Protein AF-A0A285E9S6-F1 (afdb_monomer)

Nearest PDB structures (foldseek):
  8ond-assembly1_A  TM=6.245E-01  e=7.922E-04  Bdellovibrio bacteriovorus HD100
  8ond-assembly2_B  TM=6.302E-01  e=2.459E-03  Bdellovibrio bacteriovorus HD100
  4ufq-assembly2_A  TM=2.934E-01  e=1.717E-04  Streptomyces koganeiensis
  7cso-assembly2_B  TM=4.640E-01  e=5.646E-01  Mus musculus
  6tlj-assembly1_A  TM=2.428E-01  e=4.097E+00  Homo sapiens

pLDDT: mean 92.47, std 6.91, range [59.28, 98.81]

Sequence (170 aa):
MATVLIQSDDGELPSASAVLQVRATNAEYNQPALRIDQASDSGGAASIKIFDPNPDIEFVESGAADAAHPARGKYEIAVQSDELQINGRREDNSSFDPIMVFQRLGAGGAGGNVGFRTGDQFGGGQGVIAIANAIAAPSVNPGGGGVLYVEGGALKYRGSKGTVTTIAPA

Radius of gyration: 21.6 Å; Cα contacts (8 Å, |Δi|>4): 277; chains: 1; bounding box: 46×42×56 Å

Structure (mmCIF, N/CA/C/O backbone):
data_AF-A0A285E9S6-F1
#
_entry.id   AF-A0A285E9S6-F1
#
loop_
_atom_site.group_PDB
_atom_site.id
_atom_site.type_symbol
_atom_site.label_atom_id
_atom_site.label_alt_id
_atom_site.label_comp_id
_atom_site.label_asym_id
_atom_site.label_entity_id
_atom_site.label_seq_id
_atom_site.pdbx_PDB_ins_code
_atom_site.Cartn_x
_atom_site.Cartn_y
_atom_site.Cartn_z
_atom_site.occupancy
_atom_site.B_iso_or_equiv
_atom_site.auth_seq_id
_atom_site.auth_comp_id
_atom_site.auth_asym_id
_atom_site.auth_atom_id
_atom_site.pdbx_PDB_model_num
ATOM 1 N N . MET A 1 1 ? 5.910 -13.177 -32.881 1.00 59.28 1 MET A N 1
ATOM 2 C CA . MET A 1 1 ? 7.358 -12.954 -32.677 1.00 59.28 1 MET A CA 1
ATOM 3 C C . MET A 1 1 ? 7.522 -11.715 -31.820 1.00 59.28 1 MET A C 1
ATOM 5 O O . MET A 1 1 ? 6.745 -10.788 -32.010 1.00 59.28 1 MET A O 1
ATOM 9 N N . ALA A 1 2 ? 8.464 -11.705 -30.876 1.00 66.19 2 ALA A N 1
ATOM 10 C CA . ALA A 1 2 ? 8.807 -10.480 -30.161 1.00 66.19 2 ALA A CA 1
ATOM 11 C C . ALA A 1 2 ? 9.576 -9.550 -31.107 1.00 66.19 2 ALA A C 1
ATOM 13 O O . ALA A 1 2 ? 10.495 -9.999 -31.788 1.00 66.19 2 ALA A O 1
ATOM 14 N N . THR A 1 3 ? 9.192 -8.277 -31.167 1.00 84.94 3 THR A N 1
ATOM 15 C CA . THR A 1 3 ? 9.895 -7.278 -31.988 1.00 84.94 3 THR A CA 1
ATOM 16 C C . THR A 1 3 ? 11.196 -6.826 -31.319 1.00 84.94 3 THR A C 1
ATOM 18 O O . THR A 1 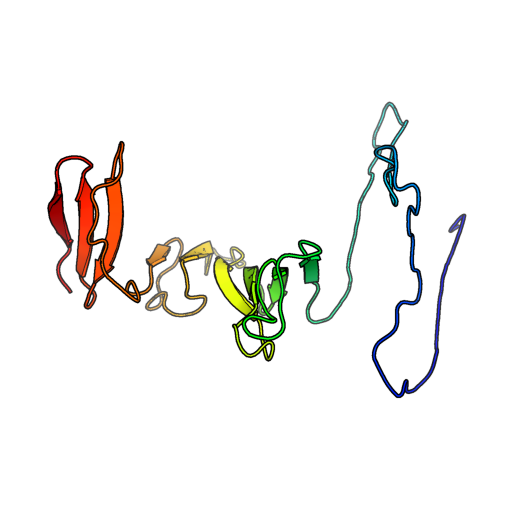3 ? 12.157 -6.499 -32.004 1.00 84.94 3 THR A O 1
ATOM 21 N N . VAL A 1 4 ? 11.238 -6.847 -29.983 1.00 90.75 4 VAL A N 1
ATOM 22 C CA . VAL A 1 4 ? 12.414 -6.561 -29.152 1.00 90.75 4 VAL A CA 1
ATOM 23 C C . VAL A 1 4 ? 12.366 -7.489 -27.934 1.00 90.75 4 VAL A C 1
ATOM 25 O O . VAL A 1 4 ? 11.308 -7.636 -27.324 1.00 90.75 4 VAL A O 1
ATOM 28 N N . LEU A 1 5 ? 13.493 -8.118 -27.593 1.00 90.62 5 LEU A N 1
ATOM 29 C CA . LEU A 1 5 ? 13.674 -8.938 -26.393 1.00 90.62 5 LEU A CA 1
ATOM 30 C C . LEU A 1 5 ? 14.963 -8.497 -25.698 1.00 90.62 5 LEU A C 1
ATOM 32 O O . LEU A 1 5 ? 16.016 -8.457 -26.329 1.00 90.62 5 LEU A O 1
ATOM 36 N N . ILE A 1 6 ? 14.867 -8.191 -24.408 1.00 91.25 6 ILE A N 1
ATOM 37 C CA . ILE A 1 6 ? 16.014 -7.977 -23.526 1.00 91.25 6 ILE A CA 1
ATOM 38 C C . ILE A 1 6 ? 16.009 -9.143 -22.541 1.00 91.25 6 ILE A C 1
ATOM 40 O O . ILE A 1 6 ? 15.028 -9.338 -21.827 1.00 91.25 6 ILE A O 1
ATOM 44 N N . GLN A 1 7 ? 17.081 -9.928 -22.535 1.00 90.88 7 GLN A N 1
ATOM 45 C CA . GLN A 1 7 ? 17.279 -11.055 -21.630 1.00 90.88 7 GLN A CA 1
ATOM 46 C C . GLN A 1 7 ? 18.697 -10.961 -21.070 1.00 90.88 7 GLN A C 1
ATOM 48 O O . GLN A 1 7 ? 19.631 -10.716 -21.832 1.00 90.88 7 GLN A O 1
ATOM 53 N N . SER A 1 8 ? 18.837 -11.150 -19.759 1.00 90.12 8 SER A N 1
ATOM 54 C CA . SER A 1 8 ? 20.130 -11.228 -19.079 1.00 90.12 8 SER A CA 1
ATOM 55 C C . SER A 1 8 ? 20.242 -12.536 -18.303 1.00 90.12 8 SER A C 1
ATOM 57 O O . SER A 1 8 ? 19.230 -13.099 -17.887 1.00 90.12 8 SER A O 1
ATOM 59 N N . ASP A 1 9 ? 21.474 -12.990 -18.124 1.00 85.75 9 ASP A N 1
ATOM 60 C CA . ASP A 1 9 ? 21.876 -14.097 -17.259 1.00 85.75 9 ASP A CA 1
ATOM 61 C C . ASP A 1 9 ? 23.261 -13.740 -16.712 1.00 85.75 9 ASP A C 1
ATOM 63 O O . ASP A 1 9 ? 24.293 -14.226 -17.174 1.00 85.75 9 ASP A O 1
ATOM 67 N N . ASP A 1 10 ? 23.286 -12.771 -15.797 1.00 82.88 10 ASP A N 1
ATOM 68 C CA . ASP A 1 10 ? 24.530 -12.215 -15.253 1.00 82.88 10 ASP A CA 1
ATOM 69 C C . ASP A 1 10 ? 25.223 -13.162 -14.250 1.00 82.88 10 ASP A C 1
ATOM 71 O O . ASP A 1 10 ? 26.265 -12.819 -13.688 1.00 82.88 10 ASP A O 1
ATOM 75 N N . GLY A 1 11 ? 24.673 -14.363 -14.024 1.00 86.75 11 GLY A N 1
ATOM 76 C CA . GLY A 1 11 ? 25.125 -15.277 -12.978 1.00 86.75 11 GLY A CA 1
ATOM 77 C C . GLY A 1 11 ? 24.952 -14.688 -11.573 1.00 86.75 11 GLY A C 1
ATOM 78 O O . GLY A 1 11 ? 24.074 -13.862 -11.321 1.00 86.75 11 GLY A O 1
ATOM 79 N N . GLU A 1 12 ? 25.781 -15.133 -10.627 1.00 88.12 12 GLU A N 1
ATOM 80 C CA . GLU A 1 12 ? 25.806 -14.555 -9.280 1.00 88.12 12 GLU A CA 1
ATOM 81 C C . GLU A 1 12 ? 26.437 -13.155 -9.318 1.00 88.12 12 GLU A C 1
ATOM 83 O O . GLU A 1 12 ? 27.610 -12.990 -9.659 1.00 88.12 12 GLU A O 1
ATOM 88 N N . LEU A 1 13 ? 25.657 -12.142 -8.940 1.00 88.19 13 LEU A N 1
ATOM 89 C CA . LEU A 1 13 ? 26.127 -10.766 -8.823 1.00 88.19 13 LEU A CA 1
ATOM 90 C C . LEU A 1 13 ? 26.590 -10.461 -7.386 1.00 88.19 13 LEU A C 1
ATOM 92 O O . LEU A 1 13 ? 25.938 -10.881 -6.430 1.00 88.19 13 LEU A O 1
ATOM 96 N N . PRO A 1 14 ? 27.653 -9.652 -7.201 1.00 91.69 14 PRO A N 1
ATOM 97 C CA . PRO A 1 14 ? 28.103 -9.224 -5.874 1.00 91.69 14 PRO A CA 1
ATOM 98 C C . PRO A 1 14 ? 27.140 -8.228 -5.201 1.00 91.69 14 PRO A C 1
ATOM 100 O O . PRO A 1 14 ? 27.256 -7.965 -4.004 1.00 91.69 14 PRO A O 1
ATOM 103 N N . SER A 1 15 ? 26.217 -7.636 -5.967 1.00 88.88 15 SER A N 1
ATOM 104 C CA . SER A 1 15 ? 25.177 -6.717 -5.502 1.00 88.88 15 SER A CA 1
ATOM 105 C C . SER A 1 15 ? 24.027 -6.627 -6.515 1.00 88.88 15 SER A C 1
ATOM 107 O O . SER A 1 15 ? 24.168 -7.028 -7.669 1.00 88.88 15 SER A O 1
ATOM 109 N N . ALA A 1 16 ? 22.879 -6.088 -6.093 1.00 83.38 16 ALA A N 1
ATOM 110 C CA . ALA A 1 16 ? 21.732 -5.886 -6.978 1.00 83.38 16 ALA A CA 1
ATOM 111 C C . ALA A 1 16 ? 22.050 -4.898 -8.120 1.00 83.38 16 ALA A C 1
ATOM 113 O O . ALA A 1 16 ? 22.667 -3.853 -7.901 1.00 83.38 16 ALA A O 1
ATOM 114 N N . SER A 1 17 ? 21.585 -5.217 -9.329 1.00 87.38 17 SER A N 1
ATOM 115 C CA . SER A 1 17 ? 21.711 -4.391 -10.535 1.00 87.38 17 SER A CA 1
ATOM 116 C C . SER A 1 17 ? 20.470 -4.552 -11.421 1.00 87.38 17 SER A C 1
ATOM 118 O O . SER A 1 17 ? 19.713 -5.509 -11.266 1.00 87.38 17 SER A O 1
ATOM 120 N N . ALA A 1 18 ? 20.251 -3.618 -12.347 1.00 89.81 18 ALA A N 1
ATOM 121 C CA . ALA A 1 18 ? 19.122 -3.649 -13.273 1.00 89.81 18 ALA A CA 1
ATOM 122 C C . ALA A 1 18 ? 19.545 -4.168 -14.653 1.00 89.81 18 ALA A C 1
ATOM 124 O O . ALA A 1 18 ? 20.508 -3.671 -15.233 1.00 89.81 18 ALA A O 1
ATOM 125 N N . VAL A 1 19 ? 18.758 -5.086 -15.223 1.00 92.12 19 VAL A N 1
ATOM 126 C CA . VAL A 1 19 ? 18.913 -5.538 -16.621 1.00 92.12 19 VAL A CA 1
ATOM 127 C C . VAL A 1 19 ? 18.645 -4.400 -17.616 1.00 92.12 19 VAL A C 1
ATOM 129 O O . VAL A 1 19 ? 19.286 -4.309 -18.660 1.00 92.12 19 VAL A O 1
ATOM 132 N N . LEU A 1 20 ? 17.705 -3.507 -17.293 1.00 93.38 20 LEU A N 1
ATOM 133 C CA . LEU A 1 20 ? 17.405 -2.313 -18.076 1.00 93.38 20 LEU A CA 1
ATOM 134 C C . LEU A 1 20 ? 17.244 -1.110 -17.147 1.00 93.38 20 LEU A C 1
ATOM 136 O O . LEU A 1 20 ? 16.381 -1.103 -16.272 1.00 93.38 20 LEU A O 1
ATOM 140 N N . GLN A 1 21 ? 18.027 -0.062 -17.398 1.00 94.00 21 GLN A N 1
ATOM 141 C CA . GLN A 1 21 ? 17.845 1.244 -16.776 1.00 94.00 21 GLN A CA 1
ATOM 142 C C . GLN A 1 21 ? 17.457 2.268 -17.840 1.00 94.00 21 GLN A C 1
ATOM 144 O O . GLN A 1 21 ? 18.180 2.476 -18.812 1.00 94.00 21 GLN A O 1
ATOM 149 N N . VAL A 1 22 ? 16.332 2.947 -17.625 1.00 95.38 22 VAL A N 1
ATOM 150 C CA . VAL A 1 22 ? 15.890 4.066 -18.462 1.00 95.38 22 VAL A CA 1
ATOM 151 C C . VAL A 1 22 ? 15.919 5.334 -17.618 1.00 95.38 22 VAL A C 1
ATOM 153 O O . VAL A 1 22 ? 15.314 5.385 -16.549 1.00 95.38 22 VAL A O 1
ATOM 156 N N . ARG A 1 23 ? 16.654 6.356 -18.068 1.00 93.12 23 ARG A N 1
ATOM 157 C CA . ARG A 1 23 ? 16.866 7.598 -17.313 1.00 93.12 23 ARG A CA 1
ATOM 158 C C . ARG A 1 23 ? 16.743 8.813 -18.225 1.00 93.12 23 ARG A C 1
ATOM 160 O O . ARG A 1 23 ? 17.451 8.910 -19.221 1.00 93.12 23 ARG A O 1
ATOM 167 N N . ALA A 1 24 ? 15.892 9.758 -17.837 1.00 93.50 24 ALA A N 1
ATOM 168 C CA . ALA A 1 24 ? 15.908 11.115 -18.369 1.00 93.50 24 ALA A CA 1
ATOM 169 C C . ALA A 1 24 ? 16.855 11.975 -17.519 1.00 93.50 24 ALA A C 1
ATOM 171 O O . ALA A 1 24 ? 16.816 11.905 -16.292 1.00 93.50 24 ALA A O 1
ATOM 172 N N . THR A 1 25 ? 17.731 12.750 -18.157 1.00 93.62 25 THR A N 1
ATOM 173 C CA . THR A 1 25 ? 18.785 13.531 -17.478 1.00 93.62 25 THR A CA 1
ATOM 174 C C . THR A 1 25 ? 18.644 15.038 -17.674 1.00 93.62 25 THR A C 1
ATOM 176 O O . THR A 1 25 ? 19.492 15.794 -17.203 1.00 93.62 25 THR A O 1
ATOM 179 N N . ASN A 1 26 ? 17.594 15.491 -18.363 1.00 91.75 26 ASN A N 1
ATOM 180 C CA . ASN A 1 26 ? 17.315 16.911 -18.524 1.00 91.75 26 ASN A CA 1
ATOM 181 C C . ASN A 1 26 ? 16.897 17.521 -17.176 1.00 91.75 26 ASN A C 1
ATOM 183 O O . ASN A 1 26 ? 15.898 17.111 -16.591 1.00 91.75 26 ASN A O 1
ATOM 187 N N . ALA A 1 27 ? 17.675 18.489 -16.692 1.00 88.38 27 ALA A N 1
ATOM 188 C CA . ALA A 1 27 ? 17.447 19.148 -15.407 1.00 88.38 27 ALA A CA 1
ATOM 189 C C . ALA A 1 27 ? 16.523 20.377 -15.498 1.00 88.38 27 ALA A C 1
ATOM 191 O O . ALA A 1 27 ? 16.113 20.910 -14.471 1.00 88.38 27 ALA A O 1
ATOM 192 N N . GLU A 1 28 ? 16.217 20.848 -16.708 1.00 92.88 28 GLU A N 1
ATOM 193 C CA . GLU A 1 28 ? 15.512 22.113 -16.947 1.00 92.88 28 GLU A CA 1
ATOM 194 C C . GLU A 1 28 ? 14.025 21.917 -17.262 1.00 92.88 28 GLU A C 1
ATOM 196 O O . GLU A 1 28 ? 13.213 22.800 -16.988 1.00 92.88 28 GLU A O 1
ATOM 201 N N . TYR A 1 29 ? 13.652 20.763 -17.825 1.00 91.31 29 TYR A N 1
ATOM 202 C CA . TYR A 1 29 ? 12.287 20.484 -18.272 1.00 91.31 29 TYR A CA 1
ATOM 203 C C . TYR A 1 29 ? 11.837 19.068 -17.924 1.00 91.31 29 TYR A C 1
ATOM 205 O O . TYR A 1 29 ? 12.629 18.128 -17.878 1.00 91.31 29 TYR A O 1
ATOM 213 N N . ASN A 1 30 ? 10.521 18.903 -17.775 1.00 87.38 30 ASN A N 1
ATOM 214 C CA . ASN A 1 30 ? 9.903 17.599 -17.570 1.00 87.38 30 ASN A CA 1
ATOM 215 C C . ASN A 1 30 ? 10.125 16.702 -18.796 1.00 87.38 30 ASN A C 1
ATOM 217 O O . ASN A 1 30 ? 9.601 16.968 -19.878 1.00 87.38 30 ASN A O 1
ATOM 221 N N . GLN A 1 31 ? 10.852 15.605 -18.602 1.00 91.62 31 GLN A N 1
ATOM 222 C CA . GLN A 1 31 ? 11.079 14.579 -19.613 1.00 91.62 31 GLN A CA 1
ATOM 223 C C . GLN A 1 31 ? 10.717 13.207 -19.021 1.00 91.62 31 GLN A C 1
ATOM 225 O O . GLN A 1 31 ? 11.413 12.742 -18.118 1.00 91.62 31 GLN A O 1
ATOM 230 N N . PRO A 1 32 ? 9.650 12.533 -19.495 1.00 91.62 32 PRO A N 1
ATOM 231 C CA . PRO A 1 32 ? 9.337 11.191 -19.022 1.00 91.62 32 PRO A CA 1
ATOM 232 C C . PRO A 1 32 ? 10.443 10.226 -19.459 1.00 91.62 32 PRO A C 1
ATOM 234 O O . PRO A 1 32 ? 10.774 10.152 -20.641 1.00 91.62 32 PRO A O 1
ATOM 237 N N . ALA A 1 33 ? 11.009 9.480 -18.509 1.00 94.44 33 ALA A N 1
ATOM 238 C CA . ALA A 1 33 ? 12.005 8.458 -18.822 1.00 94.44 33 ALA A CA 1
ATOM 239 C C . ALA A 1 33 ? 11.374 7.284 -19.590 1.00 94.44 33 ALA A C 1
ATOM 241 O O . ALA A 1 33 ? 11.947 6.805 -20.561 1.00 94.44 33 ALA A O 1
ATOM 242 N N . LEU A 1 34 ? 10.168 6.865 -19.197 1.00 94.44 34 LEU A N 1
ATOM 243 C CA . LEU A 1 34 ? 9.392 5.826 -19.866 1.00 94.44 34 LEU A CA 1
ATOM 244 C C . LEU A 1 34 ? 7.984 6.348 -20.152 1.00 94.44 34 LEU A C 1
ATOM 246 O O . LEU A 1 34 ? 7.303 6.849 -19.258 1.00 94.44 34 LEU A O 1
ATOM 250 N N . ARG A 1 35 ? 7.544 6.205 -21.402 1.00 92.81 35 ARG A N 1
ATOM 251 C CA . ARG A 1 35 ? 6.173 6.469 -21.838 1.00 92.81 35 ARG A CA 1
ATOM 252 C C . ARG A 1 35 ? 5.698 5.283 -22.665 1.00 92.81 35 ARG A C 1
ATOM 254 O O . ARG A 1 35 ? 6.424 4.823 -23.542 1.00 92.81 35 ARG A O 1
ATOM 261 N N . ILE A 1 36 ? 4.499 4.791 -22.370 1.00 92.38 36 ILE A N 1
ATOM 262 C CA . ILE A 1 36 ? 3.884 3.676 -23.089 1.00 92.38 36 ILE A CA 1
ATOM 263 C C . ILE A 1 36 ? 2.586 4.193 -23.699 1.00 92.38 36 ILE A C 1
ATOM 265 O O . ILE A 1 36 ? 1.618 4.436 -22.984 1.00 92.38 36 ILE A O 1
ATOM 269 N N . ASP A 1 37 ? 2.582 4.381 -25.015 1.00 90.12 37 ASP A N 1
ATOM 270 C CA . ASP A 1 37 ? 1.403 4.791 -25.772 1.00 90.12 37 ASP A CA 1
ATOM 271 C C . ASP A 1 37 ? 0.874 3.610 -26.590 1.00 90.12 37 ASP A C 1
ATOM 273 O O . ASP A 1 37 ? 1.636 2.851 -27.193 1.00 90.12 37 ASP A O 1
ATOM 277 N N . GLN A 1 38 ? -0.448 3.469 -26.633 1.00 88.75 38 GLN A N 1
ATOM 278 C CA . GLN A 1 38 ? -1.138 2.466 -27.432 1.00 88.75 38 GLN A CA 1
ATOM 279 C C . GLN A 1 38 ? -2.007 3.201 -28.468 1.00 88.75 38 GLN A C 1
ATOM 281 O O . GLN A 1 38 ? -2.840 4.019 -28.092 1.00 88.75 38 GLN A O 1
ATOM 286 N N . ALA A 1 39 ? -1.796 2.920 -29.759 1.00 87.19 39 ALA A N 1
ATOM 287 C CA . ALA A 1 39 ? -2.425 3.632 -30.881 1.00 87.19 39 ALA A CA 1
ATOM 288 C C . ALA A 1 39 ? -3.523 2.842 -31.636 1.00 87.19 39 ALA A C 1
ATOM 290 O O . ALA A 1 39 ? -3.880 3.208 -32.746 1.00 87.19 39 ALA A O 1
ATOM 291 N N . SER A 1 40 ? -3.998 1.714 -31.103 1.00 85.44 40 SER A N 1
ATOM 292 C CA . SER A 1 40 ? -4.996 0.853 -31.754 1.00 85.44 40 SER A CA 1
ATOM 293 C C . SER A 1 40 ? -6.405 1.332 -31.438 1.00 85.44 40 SER A C 1
ATOM 295 O O . SER A 1 40 ? -6.757 1.502 -30.273 1.00 85.44 40 SER A O 1
ATOM 297 N N . ASP A 1 41 ? -7.242 1.400 -32.468 1.00 83.00 41 ASP A N 1
ATOM 298 C CA . ASP A 1 41 ? -8.666 1.725 -32.347 1.00 83.00 41 ASP A CA 1
ATOM 299 C C . ASP A 1 41 ? -9.530 0.511 -31.949 1.00 83.00 41 ASP A C 1
ATOM 301 O O . ASP A 1 41 ? -10.740 0.625 -31.758 1.00 83.00 41 ASP A O 1
ATOM 305 N N . SER A 1 42 ? -8.926 -0.677 -31.806 1.00 80.94 42 SER A N 1
ATOM 306 C CA . SER A 1 42 ? -9.612 -1.879 -31.322 1.00 80.94 42 SER A CA 1
ATOM 307 C C . SER A 1 42 ? -8.658 -2.848 -30.616 1.00 80.94 42 SER A C 1
ATOM 309 O O . SER A 1 42 ? -7.650 -3.262 -31.191 1.00 80.94 42 SER A O 1
ATOM 311 N N . GLY A 1 43 ? -8.976 -3.242 -29.378 1.00 70.88 43 GLY A N 1
ATOM 312 C CA . GLY A 1 43 ? -8.273 -4.319 -28.661 1.00 70.88 43 GLY A CA 1
ATOM 313 C C . GLY A 1 43 ? -6.825 -4.025 -28.241 1.00 70.88 43 GLY A C 1
ATOM 314 O O . GLY A 1 43 ? -6.064 -4.959 -28.001 1.00 70.88 43 GLY A O 1
ATOM 315 N N . GLY A 1 44 ? -6.416 -2.755 -28.167 1.00 74.56 44 GLY A N 1
ATOM 316 C CA . GLY A 1 44 ? -5.079 -2.368 -27.716 1.00 74.56 44 GLY A CA 1
ATOM 317 C C . GLY A 1 44 ? -4.887 -2.526 -26.204 1.00 74.56 44 GLY A C 1
ATOM 318 O O . GLY A 1 44 ? -5.721 -2.073 -25.426 1.00 74.56 44 GLY A O 1
ATOM 319 N N . ALA A 1 45 ? -3.768 -3.121 -25.779 1.00 81.19 45 ALA A N 1
ATOM 320 C CA . ALA A 1 45 ? -3.372 -3.189 -24.372 1.00 81.19 45 ALA A CA 1
ATOM 321 C C . ALA A 1 45 ? -1.913 -2.738 -24.190 1.00 81.19 45 ALA A C 1
ATOM 323 O O . ALA A 1 45 ? -0.997 -3.339 -24.746 1.00 81.19 45 ALA A O 1
ATOM 324 N N . ALA A 1 46 ? -1.698 -1.700 -23.379 1.00 88.75 46 ALA A N 1
ATOM 325 C CA . ALA A 1 46 ? -0.388 -1.294 -22.863 1.00 88.75 46 ALA A CA 1
ATOM 326 C C . ALA A 1 46 ? -0.166 -1.936 -21.484 1.00 88.75 46 ALA A C 1
ATOM 328 O O . ALA A 1 46 ? -0.197 -1.272 -20.453 1.00 88.75 46 ALA A O 1
ATOM 329 N N . SER A 1 47 ? -0.057 -3.264 -21.452 1.00 89.31 47 SER A N 1
ATOM 330 C CA . SER A 1 47 ? 0.083 -3.999 -20.191 1.00 89.31 47 SER A CA 1
ATOM 331 C C . SER A 1 47 ? 1.513 -3.946 -19.667 1.00 89.31 47 SER A C 1
ATOM 333 O O . SER A 1 47 ? 2.458 -4.197 -20.411 1.00 89.31 47 SER A O 1
ATOM 335 N N . ILE A 1 48 ? 1.656 -3.716 -18.364 1.00 93.31 48 ILE A N 1
ATOM 336 C CA . ILE A 1 48 ? 2.878 -4.010 -17.618 1.00 93.31 48 ILE A CA 1
ATOM 337 C C . ILE A 1 48 ? 2.575 -5.253 -16.790 1.00 93.31 48 ILE A C 1
ATOM 339 O O . ILE A 1 48 ? 1.625 -5.263 -16.010 1.00 93.31 48 ILE A O 1
A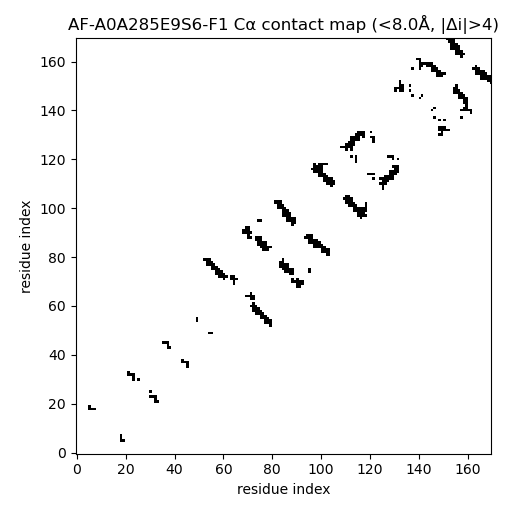TOM 343 N N . LYS A 1 49 ? 3.341 -6.322 -17.005 1.00 93.56 49 LYS A N 1
ATOM 344 C CA . LYS A 1 49 ? 3.183 -7.582 -16.282 1.00 93.56 49 LYS A CA 1
ATOM 345 C C . LYS A 1 49 ? 4.504 -7.953 -15.635 1.00 93.56 49 LYS A C 1
ATOM 347 O O . LYS A 1 49 ? 5.511 -8.050 -16.329 1.00 93.56 49 LYS A O 1
ATOM 352 N N . ILE A 1 50 ? 4.462 -8.188 -14.331 1.00 96.00 50 ILE A N 1
ATOM 353 C CA . ILE A 1 50 ? 5.607 -8.598 -13.524 1.00 96.00 50 ILE A CA 1
ATOM 354 C C . ILE A 1 50 ? 5.343 -10.041 -13.090 1.00 96.00 50 ILE A C 1
ATOM 356 O O . ILE A 1 50 ? 4.284 -10.341 -12.541 1.00 96.00 50 ILE A O 1
ATOM 360 N N . PHE A 1 51 ? 6.263 -10.945 -13.424 1.00 93.88 51 PHE A N 1
ATOM 361 C CA . PHE A 1 51 ? 6.246 -12.339 -12.986 1.00 93.88 51 PHE A CA 1
ATOM 362 C C . PHE A 1 51 ? 7.451 -12.557 -12.085 1.00 93.88 51 PHE A C 1
ATOM 364 O O . PHE A 1 51 ? 8.564 -12.718 -12.573 1.00 93.88 51 PHE A O 1
ATOM 371 N N . ASP A 1 52 ? 7.194 -12.553 -10.788 1.00 93.56 52 ASP A N 1
ATOM 372 C CA . ASP A 1 52 ? 8.181 -12.733 -9.732 1.00 93.56 52 ASP A CA 1
ATOM 373 C C . ASP A 1 52 ? 7.508 -13.501 -8.573 1.00 93.56 52 ASP A C 1
ATOM 375 O O . ASP A 1 52 ? 6.273 -13.489 -8.501 1.00 93.56 52 ASP A O 1
ATOM 379 N N . PRO A 1 53 ? 8.236 -14.226 -7.703 1.00 92.75 53 PRO A N 1
ATOM 380 C CA . PRO A 1 53 ? 7.662 -14.796 -6.480 1.00 92.75 53 PRO A CA 1
ATOM 381 C C . PRO A 1 53 ? 7.048 -13.753 -5.527 1.00 92.75 53 PRO A C 1
ATOM 383 O O . PRO A 1 53 ? 6.107 -14.075 -4.799 1.00 92.75 53 PRO A O 1
ATOM 386 N N . ASN A 1 54 ? 7.547 -12.517 -5.560 1.00 91.69 54 ASN A N 1
ATOM 387 C CA . ASN A 1 54 ? 7.158 -11.390 -4.719 1.00 91.69 54 ASN A CA 1
ATOM 388 C C . ASN A 1 54 ? 7.147 -10.094 -5.557 1.00 91.69 54 ASN A C 1
ATOM 390 O O . ASN A 1 54 ? 7.959 -9.207 -5.311 1.00 91.69 54 ASN A O 1
ATOM 394 N N . PRO A 1 55 ? 6.268 -9.972 -6.569 1.00 96.31 55 PRO A N 1
ATOM 395 C CA . PRO A 1 55 ? 6.333 -8.865 -7.506 1.00 96.31 55 PRO A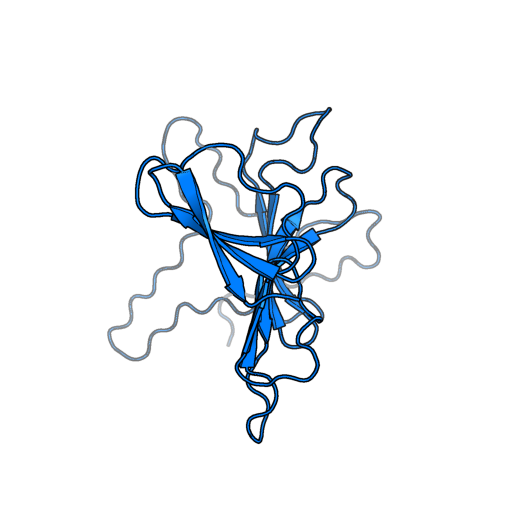 CA 1
ATOM 396 C C . PRO A 1 55 ? 5.988 -7.549 -6.817 1.00 96.31 55 PRO A C 1
ATOM 398 O O . PRO A 1 55 ? 4.918 -7.401 -6.216 1.00 96.31 55 PRO A O 1
ATOM 401 N N . ASP A 1 56 ? 6.868 -6.579 -7.000 1.00 95.50 56 ASP A N 1
ATOM 402 C CA . ASP A 1 56 ? 6.777 -5.262 -6.409 1.00 95.50 56 ASP A CA 1
ATOM 403 C C . ASP A 1 56 ? 7.094 -4.147 -7.413 1.00 95.50 56 ASP A C 1
ATOM 405 O O . ASP A 1 56 ? 7.653 -4.344 -8.497 1.00 95.50 56 ASP A O 1
ATOM 409 N N . ILE A 1 57 ? 6.666 -2.941 -7.055 1.00 96.38 57 ILE A N 1
ATOM 410 C CA . ILE A 1 57 ? 7.074 -1.691 -7.683 1.00 96.38 57 ILE A CA 1
ATOM 411 C C . ILE A 1 57 ? 7.425 -0.724 -6.559 1.00 96.38 57 ILE A C 1
ATOM 413 O O . ILE A 1 57 ? 6.546 -0.292 -5.807 1.00 96.38 57 ILE A O 1
ATOM 417 N N . GLU A 1 58 ? 8.698 -0.345 -6.484 1.00 95.44 58 GLU A N 1
ATOM 418 C CA . GLU A 1 58 ? 9.176 0.654 -5.534 1.00 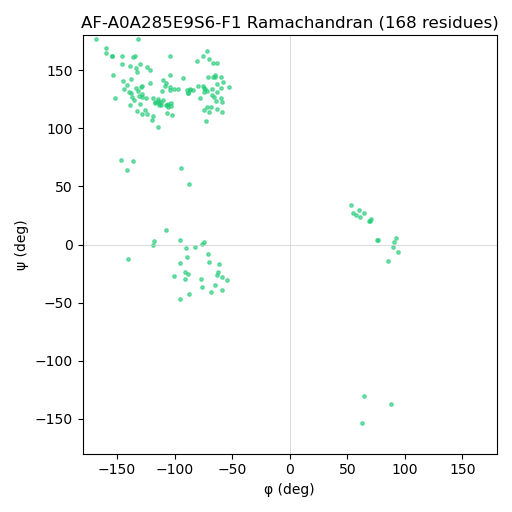95.44 58 GLU A CA 1
ATOM 419 C C . GLU A 1 58 ? 9.023 2.079 -6.093 1.00 95.44 58 GLU A C 1
ATOM 421 O O . GLU A 1 58 ? 9.413 2.394 -7.222 1.00 95.44 58 GLU A O 1
ATOM 426 N N . PHE A 1 59 ? 8.487 2.969 -5.262 1.00 96.69 59 PHE A N 1
ATOM 427 C CA . PHE A 1 59 ? 8.417 4.405 -5.486 1.00 96.69 59 PHE A CA 1
ATOM 428 C C . PHE A 1 59 ? 9.369 5.101 -4.519 1.00 96.69 59 PHE A C 1
ATOM 430 O O . PHE A 1 59 ? 9.246 4.955 -3.303 1.00 96.69 59 PHE A O 1
ATOM 437 N N . VAL A 1 60 ? 10.292 5.895 -5.062 1.00 96.06 60 VAL A N 1
ATOM 438 C CA . VAL A 1 60 ? 11.295 6.622 -4.276 1.00 96.06 60 VAL A CA 1
ATOM 439 C C . VAL A 1 60 ? 11.211 8.114 -4.576 1.00 96.06 60 VAL A C 1
ATOM 441 O O . VAL A 1 60 ? 11.560 8.568 -5.668 1.00 96.06 60 VAL A O 1
ATOM 444 N N . GLU A 1 61 ? 10.794 8.897 -3.584 1.00 96.38 61 GLU A N 1
ATOM 445 C CA . GLU A 1 61 ? 10.902 10.352 -3.621 1.00 96.38 61 GLU A CA 1
ATOM 446 C C . GLU A 1 61 ? 12.368 10.762 -3.437 1.00 96.38 61 GLU A C 1
ATOM 448 O O . GLU A 1 61 ? 12.958 10.678 -2.355 1.00 96.38 61 GLU A O 1
ATOM 453 N N . SER A 1 62 ? 12.980 11.197 -4.536 1.00 89.69 62 SER A N 1
ATOM 454 C CA . SER A 1 62 ? 14.377 11.621 -4.538 1.00 89.69 62 SER A CA 1
ATOM 455 C C . SER A 1 62 ? 14.564 12.851 -3.645 1.00 89.69 62 SER A C 1
ATOM 457 O O . SER A 1 62 ? 13.932 13.879 -3.861 1.00 89.69 62 SER A O 1
ATOM 459 N N . GLY A 1 63 ? 15.461 12.748 -2.661 1.00 91.56 63 GLY A N 1
ATOM 460 C CA . GLY A 1 63 ? 15.794 13.838 -1.735 1.00 91.56 63 GLY A CA 1
ATOM 461 C C . GLY A 1 63 ? 15.014 13.849 -0.417 1.00 91.56 63 GLY A C 1
ATOM 462 O O . GLY A 1 63 ? 15.360 14.633 0.461 1.00 91.56 63 GLY A O 1
ATOM 463 N N . ALA A 1 64 ? 14.013 12.979 -0.241 1.00 95.00 64 ALA A N 1
ATOM 464 C CA . ALA A 1 64 ? 13.300 12.855 1.034 1.00 95.00 64 ALA A CA 1
ATOM 465 C C . ALA A 1 64 ? 14.114 12.098 2.101 1.00 95.00 64 ALA A C 1
ATOM 467 O O . ALA A 1 64 ? 14.052 12.431 3.286 1.00 95.00 64 ALA A O 1
ATOM 468 N N . ALA A 1 65 ? 14.868 11.077 1.683 1.00 93.81 65 ALA A N 1
ATOM 469 C CA . ALA A 1 65 ? 15.745 10.308 2.559 1.00 93.81 65 ALA A CA 1
ATOM 470 C C . ALA A 1 65 ? 17.018 11.092 2.912 1.00 93.81 65 ALA A C 1
ATOM 472 O O . ALA A 1 65 ? 17.669 11.670 2.039 1.00 93.81 65 ALA A O 1
ATOM 473 N N . ASP A 1 66 ? 17.405 11.046 4.186 1.00 93.94 66 ASP A N 1
ATOM 474 C CA . ASP A 1 66 ? 18.649 11.622 4.701 1.00 93.94 66 ASP A CA 1
ATOM 475 C C . ASP A 1 66 ? 19.400 10.613 5.591 1.00 93.94 66 ASP A C 1
ATOM 477 O O . ASP A 1 66 ? 18.932 9.498 5.823 1.00 93.94 66 ASP A O 1
ATOM 481 N N . ALA A 1 67 ? 20.592 10.981 6.072 1.00 90.94 67 ALA A N 1
ATOM 482 C CA . ALA A 1 67 ? 21.419 10.087 6.888 1.00 90.94 67 ALA A CA 1
ATOM 483 C C . ALA A 1 67 ? 20.768 9.697 8.229 1.00 90.94 67 ALA A C 1
ATOM 485 O O . ALA A 1 67 ? 21.094 8.647 8.776 1.00 90.94 67 ALA A O 1
ATOM 486 N N . ALA A 1 68 ? 19.876 10.534 8.765 1.00 93.88 68 ALA A N 1
ATOM 487 C CA . ALA A 1 68 ? 19.149 10.262 10.001 1.00 93.88 68 ALA A CA 1
ATOM 488 C C . ALA A 1 68 ? 17.837 9.496 9.753 1.00 93.88 68 ALA A C 1
ATOM 490 O O . ALA A 1 68 ? 17.381 8.786 10.645 1.00 93.88 68 ALA A O 1
ATOM 491 N N . HIS A 1 69 ? 17.249 9.621 8.560 1.00 94.25 69 HIS A N 1
ATOM 492 C CA . HIS A 1 69 ? 15.975 9.011 8.175 1.00 94.25 69 HIS A CA 1
ATOM 493 C C . HIS A 1 69 ? 16.062 8.407 6.763 1.00 94.25 69 HIS A C 1
ATOM 49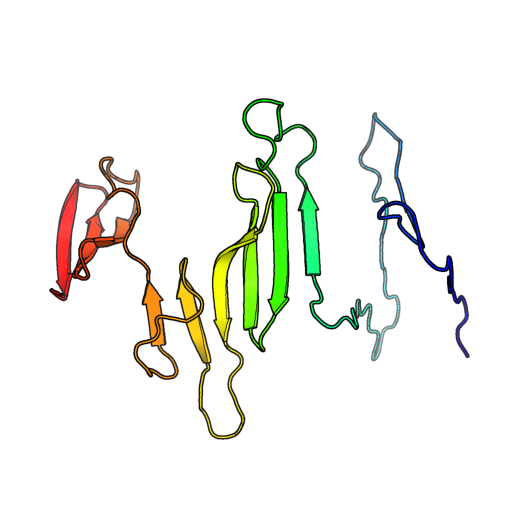5 O O . HIS A 1 69 ? 15.499 8.944 5.798 1.00 94.25 69 HIS A O 1
ATOM 501 N N . PRO A 1 70 ? 16.783 7.286 6.604 1.00 93.56 70 PRO A N 1
ATOM 502 C CA .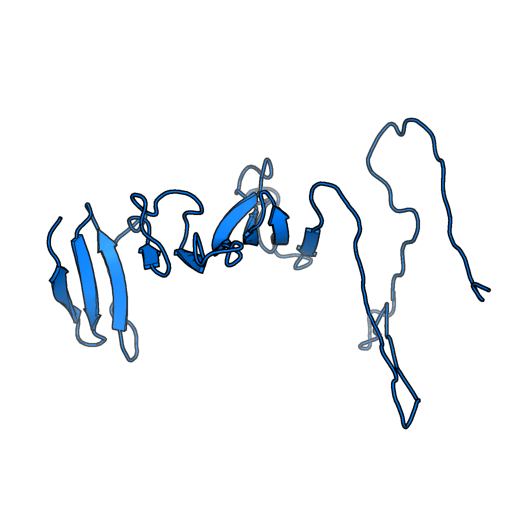 PRO A 1 70 ? 17.098 6.714 5.294 1.00 93.56 70 PRO A CA 1
ATOM 503 C C . PRO A 1 70 ? 15.892 6.084 4.573 1.00 93.56 70 PRO A C 1
ATOM 505 O O . PRO A 1 70 ? 16.005 5.693 3.405 1.00 93.56 70 PRO A O 1
ATOM 508 N N . ALA A 1 71 ? 14.751 5.959 5.250 1.00 95.50 71 ALA A N 1
ATOM 509 C CA . ALA A 1 71 ? 13.535 5.334 4.736 1.00 95.50 71 ALA A CA 1
ATOM 510 C C . ALA A 1 71 ? 12.519 6.319 4.145 1.00 95.50 71 ALA A C 1
ATOM 512 O O . ALA A 1 71 ? 11.600 5.907 3.437 1.00 95.50 71 ALA A O 1
ATOM 513 N N . ARG A 1 72 ? 12.663 7.619 4.431 1.00 95.19 72 ARG A N 1
ATOM 514 C CA . ARG A 1 72 ? 11.696 8.636 4.005 1.00 95.19 72 ARG A CA 1
ATOM 515 C C . ARG A 1 72 ? 11.524 8.656 2.491 1.00 95.19 72 ARG A C 1
ATOM 517 O O . ARG A 1 72 ? 12.489 8.551 1.738 1.00 95.19 72 ARG A O 1
ATOM 524 N N . GLY A 1 73 ? 10.273 8.823 2.067 1.00 96.06 73 GLY A N 1
ATOM 525 C CA . GLY A 1 73 ? 9.905 8.909 0.655 1.00 96.06 73 GLY A CA 1
ATOM 526 C C . GLY A 1 73 ? 9.899 7.576 -0.092 1.00 96.06 73 GLY A C 1
ATOM 527 O O . GLY A 1 73 ? 9.675 7.585 -1.299 1.00 96.06 73 GLY A O 1
ATOM 528 N N . LYS A 1 74 ? 10.143 6.446 0.587 1.00 97.19 74 LYS A N 1
ATOM 529 C CA . LYS A 1 74 ? 10.147 5.116 -0.030 1.00 97.19 74 LYS A CA 1
ATOM 530 C C . LYS A 1 74 ? 8.872 4.353 0.292 1.00 97.19 74 LYS A C 1
ATOM 532 O O . LYS A 1 74 ? 8.561 4.097 1.459 1.00 97.19 74 LYS A O 1
ATOM 537 N N . TYR A 1 75 ? 8.176 3.962 -0.763 1.00 97.50 75 TYR A N 1
ATOM 538 C CA . TYR A 1 75 ? 6.956 3.174 -0.709 1.00 97.50 75 TYR A CA 1
ATOM 539 C C . TYR A 1 75 ? 7.011 2.063 -1.738 1.00 97.50 75 TYR A C 1
ATOM 541 O O . TYR A 1 75 ? 7.762 2.131 -2.706 1.00 97.50 75 TYR A O 1
ATOM 549 N N . GLU A 1 76 ? 6.163 1.070 -1.551 1.00 97.06 76 GLU A N 1
ATOM 550 C CA . GLU A 1 76 ? 6.074 -0.074 -2.440 1.00 97.06 76 GLU A CA 1
ATOM 551 C C . GLU A 1 76 ? 4.606 -0.421 -2.684 1.00 97.06 76 GLU A C 1
ATOM 553 O O . GLU A 1 76 ? 3.768 -0.323 -1.780 1.00 97.06 76 GLU A O 1
ATOM 558 N N . ILE A 1 77 ? 4.305 -0.824 -3.916 1.00 97.69 77 ILE A N 1
ATOM 559 C CA . ILE A 1 77 ? 3.103 -1.592 -4.235 1.00 97.69 77 ILE A CA 1
ATOM 560 C C . ILE A 1 77 ? 3.556 -3.017 -4.512 1.00 97.69 77 ILE A C 1
ATOM 562 O O . ILE A 1 77 ? 4.330 -3.229 -5.442 1.00 97.69 77 ILE A O 1
ATOM 566 N N . ALA A 1 78 ? 3.056 -3.974 -3.739 1.00 96.44 78 ALA A N 1
ATOM 567 C CA . ALA A 1 78 ? 3.490 -5.364 -3.819 1.00 96.44 78 ALA A CA 1
ATOM 568 C C . ALA A 1 78 ? 2.310 -6.326 -3.915 1.00 96.44 78 ALA A C 1
ATOM 570 O O . ALA A 1 78 ? 1.203 -6.033 -3.449 1.00 96.44 78 ALA A O 1
ATOM 571 N N . VAL A 1 79 ? 2.564 -7.502 -4.486 1.00 96.06 79 VAL A N 1
ATOM 572 C CA . VAL A 1 79 ? 1.733 -8.682 -4.255 1.00 96.06 79 VAL A CA 1
ATOM 573 C C . VAL A 1 79 ? 2.549 -9.717 -3.499 1.00 96.06 79 VAL A C 1
ATOM 575 O O . VAL A 1 79 ? 3.564 -10.199 -3.989 1.00 96.06 79 VAL A O 1
ATOM 578 N N . GLN A 1 80 ? 2.092 -10.093 -2.310 1.00 91.81 80 GLN A N 1
ATOM 579 C CA . GLN A 1 80 ? 2.760 -11.091 -1.482 1.00 91.81 80 GLN A CA 1
ATOM 580 C C . GLN A 1 80 ? 1.718 -11.918 -0.739 1.00 91.81 80 GLN A C 1
ATOM 582 O O . GLN A 1 80 ? 0.709 -11.389 -0.290 1.00 91.81 80 GLN A O 1
ATOM 587 N N . SER A 1 81 ? 1.949 -13.228 -0.622 1.00 88.81 81 SER A N 1
ATOM 588 C CA . SER A 1 81 ? 1.061 -14.135 0.126 1.00 88.81 81 SER A CA 1
ATOM 589 C C . SER A 1 81 ? -0.416 -14.070 -0.300 1.00 88.81 81 SER A C 1
ATOM 591 O O . SER A 1 81 ? -1.303 -14.264 0.522 1.00 88.81 81 SER A O 1
ATOM 593 N N . ASP A 1 82 ? -0.675 -13.841 -1.593 1.00 89.19 82 ASP A N 1
ATOM 594 C CA . ASP A 1 82 ? -2.021 -13.671 -2.171 1.00 89.19 82 ASP A CA 1
ATOM 595 C C . ASP A 1 82 ? -2.742 -12.357 -1.800 1.00 89.19 82 ASP A C 1
ATOM 597 O O . ASP A 1 82 ? -3.967 -12.240 -1.910 1.00 89.19 82 ASP A O 1
ATOM 601 N N . GLU A 1 83 ? -1.976 -11.343 -1.402 1.00 93.56 83 GLU A N 1
ATOM 602 C CA . GLU A 1 83 ? -2.474 -10.029 -1.004 1.00 93.56 83 GLU A CA 1
ATOM 603 C C . GLU A 1 83 ? -1.882 -8.932 -1.879 1.00 93.56 83 GLU A C 1
ATOM 605 O O . GLU A 1 83 ? -0.690 -8.951 -2.172 1.00 93.56 83 GLU A O 1
ATOM 610 N N . LEU A 1 84 ? -2.701 -7.952 -2.260 1.00 96.19 84 LEU A N 1
ATOM 611 C CA . LEU A 1 84 ? -2.222 -6.689 -2.821 1.00 96.19 84 LEU A CA 1
ATOM 612 C C . LEU A 1 84 ? -1.955 -5.716 -1.674 1.00 96.19 84 LEU A C 1
ATOM 614 O O . LEU A 1 84 ? -2.830 -5.508 -0.832 1.00 96.19 84 LEU A O 1
ATOM 618 N N . GLN A 1 85 ? -0.783 -5.092 -1.653 1.00 96.88 85 GLN A N 1
ATOM 619 C CA . GLN A 1 85 ? -0.335 -4.288 -0.523 1.00 96.88 85 GLN A CA 1
ATOM 620 C C . GLN A 1 85 ? 0.221 -2.931 -0.961 1.00 96.88 85 GLN A C 1
ATOM 622 O O . GLN A 1 85 ? 0.804 -2.792 -2.036 1.00 96.88 85 GLN A O 1
ATOM 627 N N . ILE A 1 86 ? 0.038 -1.937 -0.093 1.00 97.69 86 ILE A N 1
ATOM 628 C CA . ILE A 1 86 ? 0.776 -0.674 -0.103 1.00 97.69 86 ILE A CA 1
ATOM 629 C C . ILE A 1 86 ? 1.622 -0.654 1.161 1.00 97.69 86 ILE A C 1
ATOM 631 O O . ILE A 1 86 ? 1.074 -0.690 2.271 1.00 97.69 86 ILE A O 1
ATOM 635 N N . ASN A 1 87 ? 2.934 -0.539 0.993 1.00 97.62 87 ASN A N 1
ATOM 636 C CA . ASN A 1 87 ? 3.888 -0.637 2.087 1.00 97.62 87 ASN A CA 1
ATOM 637 C C . ASN A 1 87 ? 4.736 0.633 2.209 1.00 97.62 87 ASN A C 1
ATOM 639 O O . ASN A 1 87 ? 5.008 1.323 1.225 1.00 97.62 87 ASN A O 1
ATOM 643 N N . GLY A 1 88 ? 5.157 0.940 3.436 1.00 97.12 88 GLY A N 1
ATOM 644 C CA . GLY A 1 88 ? 6.120 2.001 3.731 1.00 97.12 88 GLY A CA 1
ATOM 645 C C . GLY A 1 88 ? 7.439 1.404 4.200 1.00 97.12 88 GLY A C 1
ATOM 646 O O . GLY A 1 88 ? 7.447 0.408 4.925 1.00 97.12 88 GLY A O 1
ATOM 647 N N . ARG A 1 89 ? 8.567 1.992 3.794 1.00 97.19 89 ARG A N 1
ATOM 648 C CA . ARG A 1 89 ? 9.880 1.534 4.262 1.00 97.19 89 ARG A CA 1
ATOM 649 C C . ARG A 1 89 ? 10.030 1.825 5.757 1.00 97.19 89 ARG A C 1
ATOM 651 O O . ARG A 1 89 ? 9.754 2.937 6.205 1.00 97.19 89 ARG A O 1
ATOM 658 N N . ARG A 1 90 ? 10.506 0.850 6.534 1.00 95.06 90 ARG A N 1
ATOM 659 C CA . ARG A 1 90 ? 10.847 1.055 7.948 1.00 95.06 90 ARG A CA 1
ATOM 660 C C . ARG A 1 90 ? 12.042 1.999 8.071 1.00 95.06 90 ARG A C 1
ATOM 662 O O . ARG A 1 90 ? 12.960 1.907 7.265 1.00 95.06 90 ARG A O 1
ATOM 669 N N . GLU A 1 91 ? 12.063 2.856 9.097 1.00 94.06 91 GLU A N 1
ATOM 670 C CA . GLU A 1 91 ? 13.119 3.867 9.328 1.00 94.06 91 GLU A CA 1
ATOM 671 C C . GLU A 1 91 ? 14.549 3.303 9.369 1.00 94.06 91 GLU A C 1
ATOM 673 O O . GLU A 1 91 ? 15.486 3.969 8.940 1.00 94.06 91 GLU A O 1
ATOM 678 N N . ASP A 1 92 ? 14.728 2.055 9.807 1.00 91.56 92 ASP A N 1
ATOM 679 C CA . ASP A 1 92 ? 16.022 1.354 9.783 1.00 91.56 92 ASP A CA 1
ATOM 680 C C . ASP A 1 92 ? 16.434 0.851 8.384 1.00 91.56 92 ASP A C 1
ATOM 682 O O . ASP A 1 92 ? 17.489 0.240 8.215 1.00 91.56 92 ASP A O 1
ATOM 686 N N . ASN A 1 93 ? 15.600 1.105 7.373 1.00 89.69 93 ASN A N 1
ATOM 687 C CA . ASN A 1 93 ? 15.756 0.699 5.986 1.00 89.69 93 ASN A CA 1
ATOM 688 C C . ASN A 1 93 ? 15.964 -0.819 5.816 1.00 89.69 93 ASN A C 1
ATOM 690 O O . ASN A 1 93 ? 16.585 -1.238 4.839 1.00 89.69 93 ASN A O 1
ATOM 694 N N . SER A 1 94 ? 15.453 -1.643 6.737 1.00 91.38 94 SER A N 1
ATOM 695 C CA . SER A 1 94 ? 15.620 -3.107 6.720 1.00 91.38 94 SER A CA 1
ATOM 696 C C . SER A 1 94 ? 14.514 -3.848 5.967 1.00 91.38 94 SER A C 1
ATOM 698 O O . SER A 1 94 ? 14.748 -4.926 5.427 1.00 91.38 94 SER A O 1
ATOM 700 N N . SER A 1 95 ? 13.306 -3.289 5.950 1.00 92.88 95 SER A N 1
ATOM 701 C CA . SER A 1 95 ? 12.092 -3.952 5.471 1.00 92.88 95 SER A CA 1
ATOM 702 C C . SER A 1 95 ? 11.009 -2.932 5.120 1.00 92.88 95 SER A C 1
ATOM 704 O O . SER A 1 95 ? 11.137 -1.739 5.414 1.00 92.88 95 SER A O 1
ATOM 706 N N . PHE A 1 96 ? 9.953 -3.412 4.472 1.00 94.38 96 PHE A N 1
ATOM 707 C CA . PHE A 1 96 ? 8.718 -2.676 4.243 1.00 94.38 96 PHE A CA 1
ATOM 708 C C . PHE A 1 96 ? 7.639 -3.188 5.202 1.00 94.38 96 PHE A C 1
ATOM 710 O O . PHE A 1 96 ? 7.468 -4.395 5.359 1.00 94.38 96 PHE A O 1
ATOM 717 N N . ASP A 1 97 ? 6.933 -2.267 5.855 1.00 94.44 97 ASP A N 1
ATOM 718 C CA . ASP A 1 97 ? 5.810 -2.575 6.739 1.00 94.44 97 ASP A CA 1
ATOM 719 C C . ASP A 1 97 ? 4.487 -2.237 6.016 1.00 94.44 97 ASP A C 1
ATOM 721 O O . ASP A 1 97 ? 4.373 -1.151 5.425 1.00 94.44 97 ASP A O 1
ATOM 725 N N . PRO A 1 98 ? 3.462 -3.110 6.074 1.00 94.50 98 PRO A N 1
ATOM 726 C CA . PRO A 1 98 ? 2.186 -2.838 5.429 1.00 94.50 98 PRO A CA 1
ATOM 727 C C . PRO A 1 98 ? 1.466 -1.622 6.006 1.00 94.50 98 PRO A C 1
ATOM 729 O O . PRO A 1 98 ? 1.256 -1.500 7.216 1.00 94.50 98 PRO A O 1
ATOM 732 N N . ILE A 1 99 ? 1.019 -0.736 5.118 1.00 97.06 99 ILE A N 1
ATOM 733 C CA . ILE A 1 99 ? 0.123 0.378 5.445 1.00 97.06 99 ILE A CA 1
ATOM 734 C C . ILE A 1 99 ? -1.316 -0.045 5.166 1.00 97.06 99 ILE A C 1
ATOM 736 O O . ILE A 1 99 ? -2.196 0.154 6.008 1.00 97.06 99 ILE A O 1
ATOM 740 N N . MET A 1 100 ? -1.544 -0.649 4.000 1.00 97.56 100 MET A N 1
ATOM 741 C CA . MET A 1 100 ? -2.844 -1.148 3.579 1.00 97.56 100 MET A CA 1
ATOM 742 C C . MET A 1 100 ? -2.693 -2.469 2.837 1.00 97.56 100 MET A C 1
ATOM 744 O O . MET A 1 100 ? -1.820 -2.604 1.985 1.00 97.56 100 MET A O 1
ATOM 748 N N . VAL A 1 101 ? -3.574 -3.412 3.145 1.00 97.31 101 VAL A N 1
ATOM 749 C CA . VAL A 1 101 ? -3.585 -4.759 2.574 1.00 97.31 101 VAL A CA 1
ATOM 750 C C . VAL A 1 101 ? -4.976 -5.068 2.040 1.00 97.31 101 VAL A C 1
ATOM 752 O O . VAL A 1 101 ? -5.975 -4.809 2.712 1.00 97.31 101 VAL A O 1
ATOM 755 N N . PHE A 1 102 ? -5.039 -5.656 0.852 1.00 96.12 102 PHE A N 1
ATOM 756 C CA . PHE A 1 102 ? -6.244 -6.210 0.252 1.00 96.12 102 PHE A CA 1
ATOM 757 C C . PHE A 1 102 ? -6.033 -7.703 0.040 1.00 96.12 102 PHE A C 1
ATOM 759 O O . PHE A 1 102 ? -5.255 -8.115 -0.825 1.00 96.12 102 PHE A O 1
ATOM 766 N N . GLN A 1 103 ? -6.746 -8.523 0.805 1.00 94.75 103 GLN A N 1
ATOM 767 C CA . GLN A 1 103 ? -6.736 -9.961 0.575 1.00 94.75 103 GLN A CA 1
ATOM 768 C C . GLN A 1 103 ? -7.567 -10.272 -0.661 1.00 94.75 103 GLN A C 1
ATOM 770 O O . GLN A 1 103 ? -8.713 -9.820 -0.780 1.00 94.75 103 GLN A O 1
ATOM 775 N N . ARG A 1 104 ? -7.019 -11.067 -1.582 1.00 93.06 104 ARG A N 1
ATOM 776 C CA . ARG A 1 104 ? -7.799 -11.534 -2.726 1.00 93.06 104 ARG A CA 1
ATOM 777 C C . ARG A 1 104 ? -9.012 -12.327 -2.230 1.00 93.06 104 ARG A C 1
ATOM 779 O O . ARG A 1 104 ? -8.952 -13.055 -1.239 1.00 93.06 104 ARG A O 1
ATOM 786 N N . LEU A 1 105 ? -10.134 -12.193 -2.931 1.00 90.12 105 LEU A N 1
ATOM 787 C CA . LEU A 1 105 ? -11.271 -13.079 -2.712 1.00 90.12 105 LEU A CA 1
ATOM 788 C C . LEU A 1 105 ? -10.911 -14.479 -3.231 1.00 90.12 105 LEU A C 1
ATOM 790 O O . LEU A 1 105 ? -10.697 -14.673 -4.430 1.00 90.12 105 LEU A O 1
ATOM 794 N N . GLY A 1 106 ? -10.824 -15.446 -2.326 1.00 81.19 106 GLY A N 1
ATOM 795 C CA . GLY A 1 106 ? -10.569 -16.843 -2.639 1.00 81.19 106 GLY A CA 1
ATOM 796 C C . GLY A 1 106 ? -11.755 -17.509 -3.341 1.00 81.19 106 GLY A C 1
ATOM 797 O O . GLY A 1 106 ? -12.908 -17.075 -3.248 1.00 81.19 106 GLY A O 1
ATOM 798 N N . ALA A 1 107 ? -11.480 -18.614 -4.037 1.00 66.25 107 ALA A N 1
ATOM 799 C CA . ALA A 1 107 ? -12.529 -19.456 -4.602 1.00 66.25 107 ALA A CA 1
ATOM 800 C C . ALA A 1 107 ? -13.442 -19.977 -3.473 1.00 66.25 107 ALA A C 1
ATOM 802 O O . ALA A 1 107 ? -12.962 -20.549 -2.498 1.00 66.25 107 ALA A O 1
ATOM 803 N N . GLY A 1 108 ? -14.754 -19.755 -3.594 1.00 68.06 108 GLY A N 1
ATOM 804 C CA . GLY A 1 108 ? -15.733 -20.102 -2.554 1.00 68.06 108 GLY A CA 1
ATOM 805 C C . GLY A 1 108 ? -16.047 -18.989 -1.546 1.00 68.06 108 GLY A C 1
ATOM 806 O O . GLY A 1 108 ? -16.806 -19.237 -0.616 1.00 68.06 108 GLY A O 1
ATOM 807 N N . GLY A 1 109 ? -15.517 -17.772 -1.729 1.00 66.88 109 GLY A N 1
ATOM 808 C CA . GLY A 1 109 ? -15.887 -16.593 -0.931 1.00 66.88 109 GLY A CA 1
ATOM 809 C C . GLY A 1 109 ? -15.044 -16.353 0.326 1.00 66.88 109 GLY A C 1
ATOM 810 O O . GLY A 1 109 ? -15.299 -15.389 1.040 1.00 66.88 109 GLY A O 1
ATOM 811 N N . ALA A 1 110 ? -14.031 -17.184 0.587 1.00 67.94 110 ALA A N 1
ATOM 812 C CA . ALA A 1 110 ? -13.092 -16.971 1.687 1.00 67.94 110 ALA A CA 1
ATOM 813 C C . ALA A 1 110 ? -12.147 -15.783 1.407 1.00 67.94 110 ALA A C 1
ATOM 815 O O . ALA A 1 110 ? -11.721 -15.593 0.271 1.00 67.94 110 ALA A O 1
ATOM 816 N N . GLY A 1 111 ? -11.785 -15.005 2.433 1.00 81.81 111 GLY A N 1
ATOM 817 C CA . GLY A 1 111 ? -10.891 -13.844 2.303 1.00 81.81 111 GLY A CA 1
ATOM 818 C C . GLY A 1 111 ? -11.630 -12.545 1.964 1.00 81.81 111 GLY A C 1
ATOM 819 O O . GLY A 1 111 ? -12.668 -12.252 2.557 1.00 81.81 111 GLY A O 1
ATOM 820 N N . GLY A 1 112 ? -11.079 -11.746 1.040 1.00 91.50 112 GLY A N 1
ATOM 821 C CA . GLY A 1 112 ? -11.675 -10.465 0.626 1.00 91.50 112 GLY A CA 1
ATOM 822 C C . GLY A 1 112 ? -11.628 -9.363 1.692 1.00 91.50 112 GLY A C 1
ATOM 823 O O . GLY A 1 112 ? -12.429 -8.430 1.651 1.00 91.50 112 GLY A O 1
ATOM 824 N N . ASN A 1 113 ? -10.739 -9.494 2.674 1.00 95.31 113 ASN A N 1
ATOM 825 C CA . ASN A 1 113 ? -10.589 -8.532 3.756 1.00 95.31 113 ASN A CA 1
ATOM 826 C C . ASN A 1 113 ? -9.749 -7.321 3.332 1.00 95.31 113 ASN A C 1
ATOM 828 O O . ASN A 1 113 ? -8.916 -7.403 2.426 1.00 95.31 113 ASN A O 1
ATOM 832 N N . VAL A 1 114 ? -9.926 -6.216 4.055 1.00 97.12 114 VAL A N 1
ATOM 833 C CA . VAL A 1 114 ? -9.065 -5.032 3.965 1.00 97.12 114 VAL A CA 1
ATOM 834 C C . VAL A 1 114 ? -8.413 -4.783 5.317 1.00 97.12 114 VAL A C 1
ATOM 836 O O . VAL A 1 114 ? -9.097 -4.678 6.334 1.00 97.12 114 VAL A O 1
ATOM 839 N N . GLY A 1 115 ? -7.091 -4.681 5.345 1.00 97.31 115 GLY A N 1
ATOM 840 C CA . GLY A 1 115 ? -6.323 -4.406 6.553 1.00 97.31 115 GLY A CA 1
ATOM 841 C C . GLY A 1 115 ? -5.684 -3.024 6.512 1.00 97.31 115 GLY A C 1
ATOM 842 O O . GLY A 1 115 ? -5.054 -2.660 5.523 1.00 97.31 115 GLY A O 1
ATOM 843 N N . PHE A 1 116 ? -5.822 -2.255 7.592 1.00 97.75 116 PHE A N 1
ATOM 844 C CA . PHE A 1 116 ? -5.080 -1.015 7.813 1.00 97.75 116 PHE A CA 1
ATOM 845 C C . PHE A 1 116 ? -4.014 -1.254 8.876 1.00 97.75 116 PHE A C 1
ATOM 847 O O . PHE A 1 116 ? -4.330 -1.481 10.049 1.00 97.75 116 PHE A O 1
ATOM 854 N N . ARG A 1 117 ? -2.747 -1.189 8.452 1.00 96.38 117 ARG A N 1
ATOM 855 C CA . ARG A 1 117 ? -1.556 -1.493 9.259 1.00 96.38 117 ARG A CA 1
ATOM 856 C C . ARG A 1 117 ? -1.522 -2.904 9.861 1.00 96.38 117 ARG A C 1
ATOM 858 O O . ARG A 1 117 ? -0.887 -3.138 10.886 1.00 96.38 117 ARG A O 1
ATOM 865 N N . THR A 1 118 ? -2.218 -3.835 9.223 1.00 94.19 118 THR A N 1
ATOM 866 C CA . THR A 1 118 ? -2.200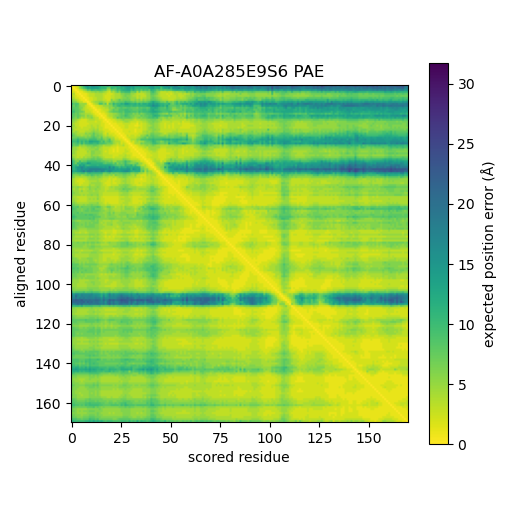 -5.270 9.515 1.00 94.19 118 THR A CA 1
ATOM 867 C C . THR A 1 118 ? -2.560 -6.028 8.239 1.00 94.19 118 THR A C 1
ATOM 869 O O . THR A 1 118 ? -3.355 -5.525 7.447 1.00 94.19 118 THR A O 1
ATOM 872 N N . GLY A 1 119 ? -1.969 -7.207 8.036 1.00 91.19 119 GLY A N 1
ATOM 873 C CA . GLY A 1 119 ? -2.293 -8.117 6.929 1.00 91.19 119 GLY A CA 1
ATOM 874 C C . GLY A 1 119 ? -2.823 -9.476 7.388 1.00 91.19 119 GLY A C 1
ATOM 875 O O . GLY A 1 119 ? -3.134 -10.321 6.569 1.00 91.19 119 GLY A O 1
ATOM 876 N N . ASP A 1 120 ? -2.935 -9.720 8.692 1.00 90.00 120 ASP A N 1
ATOM 877 C CA . ASP A 1 120 ? -3.228 -11.049 9.241 1.00 90.00 120 ASP A CA 1
ATOM 878 C C . ASP A 1 120 ? -4.193 -11.026 10.441 1.00 90.00 120 ASP A C 1
ATOM 880 O O . ASP A 1 120 ? -4.759 -12.058 10.810 1.00 90.00 120 ASP A O 1
ATOM 884 N N . GLN A 1 121 ? -4.463 -9.858 11.034 1.00 93.25 121 GLN A N 1
ATOM 885 C CA . GLN A 1 121 ? -5.295 -9.724 12.237 1.00 93.25 121 GLN A CA 1
ATOM 886 C C . GLN A 1 121 ? -6.792 -9.577 11.926 1.00 93.25 121 GLN A C 1
ATOM 888 O O . GLN A 1 121 ? -7.465 -8.676 12.421 1.00 93.25 121 GLN A O 1
ATOM 893 N N . PHE A 1 122 ? -7.343 -10.491 11.127 1.00 94.00 122 PHE A N 1
ATOM 894 C CA . PHE A 1 122 ? -8.766 -10.474 10.751 1.00 94.00 122 PHE A CA 1
ATOM 895 C C . PHE A 1 122 ? -9.680 -11.258 11.701 1.00 94.00 122 PHE A C 1
ATOM 897 O O . PHE A 1 122 ? -10.890 -11.305 11.494 1.00 94.00 122 PHE A O 1
ATOM 904 N N . GLY A 1 123 ? -9.123 -11.922 12.721 1.00 92.62 123 GLY A N 1
ATOM 905 C CA . GLY A 1 123 ? -9.904 -12.710 13.685 1.00 92.62 123 GLY A CA 1
ATOM 906 C C . GLY A 1 123 ? -10.679 -13.878 13.058 1.00 92.62 123 GLY A C 1
ATOM 907 O O . GLY A 1 123 ? -11.699 -14.296 13.596 1.00 92.62 123 GLY A O 1
ATOM 908 N N . GLY A 1 124 ? -10.236 -14.372 11.896 1.00 90.00 124 GLY A N 1
ATOM 909 C CA . GLY A 1 124 ? -10.954 -15.379 11.106 1.00 90.00 124 GLY A CA 1
ATOM 910 C C . GLY A 1 124 ? -12.152 -14.839 10.311 1.00 90.00 124 GLY A C 1
ATOM 911 O O . GLY A 1 124 ? -12.853 -15.623 9.674 1.00 90.00 124 GLY A O 1
ATOM 912 N N . GLY A 1 125 ? -12.392 -13.524 10.331 1.00 90.81 125 GLY A N 1
ATOM 913 C CA . GLY A 1 125 ? -13.437 -12.873 9.546 1.00 90.81 125 GLY A CA 1
ATOM 914 C C . GLY A 1 125 ? -13.190 -12.936 8.033 1.00 90.81 125 GLY A C 1
ATOM 915 O O . GLY A 1 125 ? -12.056 -13.077 7.570 1.00 90.81 125 GLY A O 1
ATOM 916 N N . GLN A 1 126 ? -14.273 -12.818 7.264 1.00 91.38 126 GLN A N 1
ATOM 917 C CA . GLN A 1 126 ? -14.275 -12.774 5.797 1.00 91.38 126 GLN A CA 1
ATOM 918 C C . GLN A 1 126 ? -15.090 -11.560 5.340 1.00 91.38 126 GLN A C 1
ATOM 920 O O . GLN A 1 126 ? -16.162 -11.302 5.891 1.00 91.38 126 GLN A O 1
ATOM 925 N N . GLY A 1 127 ? -14.584 -10.808 4.361 1.00 92.50 127 GLY A N 1
ATOM 926 C CA . GLY A 1 127 ? -15.168 -9.536 3.927 1.00 92.50 127 GLY A CA 1
ATOM 927 C C . GLY A 1 127 ? -15.145 -8.428 4.991 1.00 92.50 127 GLY A C 1
ATOM 928 O O . GLY A 1 127 ? -16.022 -7.565 4.992 1.00 92.50 127 GLY A O 1
ATOM 929 N N . VAL A 1 128 ? -14.188 -8.460 5.923 1.00 95.06 128 VAL A N 1
ATOM 930 C CA . VAL A 1 128 ? -14.089 -7.504 7.038 1.00 95.06 128 VAL A CA 1
ATOM 931 C C . VAL A 1 128 ? -12.995 -6.460 6.825 1.00 95.06 128 VAL A C 1
ATOM 933 O O . VAL A 1 128 ? -12.075 -6.637 6.026 1.00 95.06 128 VAL A O 1
ATOM 936 N N . ILE A 1 129 ? -13.087 -5.370 7.591 1.00 97.62 129 ILE A N 1
ATOM 937 C CA . ILE A 1 129 ? -12.031 -4.365 7.707 1.00 97.62 129 ILE A CA 1
ATOM 938 C C . ILE A 1 129 ? -11.351 -4.532 9.066 1.00 97.62 129 ILE A C 1
ATOM 940 O O . ILE A 1 129 ? -11.996 -4.353 10.099 1.00 97.62 129 ILE A O 1
ATOM 944 N N . ALA A 1 130 ? -10.054 -4.835 9.066 1.00 97.69 130 ALA A N 1
ATOM 945 C CA . ALA A 1 130 ? -9.230 -4.807 10.270 1.00 97.69 130 ALA A CA 1
ATOM 946 C C . ALA A 1 130 ? -8.480 -3.474 10.362 1.00 97.69 130 ALA A C 1
ATOM 948 O O . ALA A 1 130 ? -7.895 -3.005 9.387 1.00 97.69 130 ALA A O 1
ATOM 949 N N . ILE A 1 131 ? -8.487 -2.861 11.545 1.00 98.25 131 ILE A N 1
ATOM 950 C CA . ILE A 1 131 ? -7.755 -1.625 11.830 1.00 98.25 131 ILE A CA 1
ATOM 951 C C . ILE A 1 131 ? -6.885 -1.897 13.051 1.00 98.25 131 ILE A C 1
ATOM 953 O O . ILE A 1 131 ? -7.408 -2.152 14.137 1.00 98.25 131 ILE A O 1
ATOM 957 N N . ALA A 1 132 ? -5.565 -1.849 12.882 1.00 98.19 132 ALA A N 1
ATOM 958 C CA . ALA A 1 132 ? -4.650 -1.984 14.008 1.00 98.19 132 ALA A CA 1
ATOM 959 C C . ALA A 1 132 ? -4.831 -0.830 15.011 1.00 98.19 132 ALA A C 1
ATOM 961 O O . ALA A 1 132 ? -5.251 0.275 14.653 1.00 98.19 132 ALA A O 1
ATOM 962 N N . ASN A 1 133 ? -4.451 -1.062 16.272 1.00 98.12 133 ASN A N 1
ATOM 963 C CA . ASN A 1 133 ? -4.354 0.020 17.250 1.00 98.12 133 ASN A CA 1
ATOM 964 C C . ASN A 1 133 ? -3.475 1.155 16.700 1.00 98.12 133 ASN A C 1
ATOM 966 O O . ASN A 1 133 ? -2.383 0.924 16.173 1.00 98.12 133 ASN A O 1
ATOM 970 N N . ALA A 1 134 ? -3.930 2.394 16.864 1.00 97.75 134 ALA A N 1
ATOM 971 C CA . ALA A 1 134 ? -3.109 3.558 16.591 1.00 97.75 134 ALA A CA 1
ATOM 972 C C . ALA A 1 134 ? -1.856 3.518 17.483 1.00 97.75 134 ALA A C 1
ATOM 974 O O . ALA A 1 134 ? -1.964 3.280 18.685 1.00 97.75 134 ALA A O 1
ATOM 975 N N . ILE A 1 135 ? -0.672 3.789 16.911 1.00 95.00 135 ILE A N 1
ATOM 976 C CA . ILE A 1 135 ? 0.568 3.927 17.709 1.00 95.00 135 ILE A CA 1
ATOM 977 C C . ILE A 1 135 ? 0.404 5.057 18.734 1.00 95.00 135 ILE A C 1
ATOM 979 O O . ILE A 1 135 ? 0.848 4.942 19.871 1.00 95.00 135 ILE A O 1
ATOM 983 N N . ALA A 1 136 ? -0.245 6.145 18.320 1.00 96.62 136 ALA A N 1
ATOM 984 C CA . ALA A 1 136 ? -0.617 7.259 19.171 1.00 96.62 136 ALA A CA 1
ATOM 985 C C . ALA A 1 136 ? -2.034 7.702 18.805 1.00 96.62 136 ALA A C 1
ATOM 987 O O . ALA A 1 136 ? -2.340 7.908 17.627 1.00 96.62 136 ALA A O 1
ATOM 988 N N . ALA A 1 137 ? -2.901 7.847 19.806 1.00 96.94 137 ALA A N 1
ATOM 989 C CA . ALA A 1 137 ? -4.242 8.362 19.580 1.00 96.94 137 ALA A CA 1
ATOM 990 C C . ALA A 1 137 ? -4.198 9.824 19.090 1.00 96.94 137 ALA A C 1
ATOM 992 O O . ALA A 1 137 ? -3.336 10.595 19.528 1.00 96.94 137 ALA A O 1
ATOM 993 N N . PRO A 1 138 ? -5.129 10.245 18.212 1.00 96.88 138 PRO A N 1
ATOM 994 C CA . PRO A 1 138 ? -5.187 11.624 17.739 1.00 96.88 138 PRO A CA 1
ATOM 995 C C . PRO A 1 138 ? -5.370 12.633 18.887 1.00 96.88 138 PRO A C 1
ATOM 997 O O . PRO A 1 138 ? -6.421 12.682 19.527 1.00 96.88 138 PRO A O 1
ATOM 1000 N N . SER A 1 139 ? -4.364 13.480 19.119 1.00 95.56 139 SER A N 1
ATOM 1001 C CA . SER A 1 139 ? -4.394 14.534 20.148 1.00 95.56 139 SER A CA 1
ATOM 1002 C C . SER A 1 139 ? -4.926 15.874 19.623 1.00 95.56 139 SER A C 1
ATOM 1004 O O . SER A 1 139 ? -5.472 16.680 20.377 1.00 95.56 139 SER A O 1
ATOM 1006 N N . VAL A 1 140 ? -4.844 16.101 18.311 1.00 96.44 140 VAL A N 1
ATOM 1007 C CA . VAL A 1 140 ? -5.287 17.332 17.642 1.00 96.44 140 VAL A CA 1
ATOM 1008 C C . VAL A 1 140 ? -6.611 17.090 16.915 1.00 96.44 140 VAL A C 1
ATOM 1010 O O . VAL A 1 140 ? -6.894 15.984 16.458 1.00 96.44 140 VAL A O 1
ATOM 1013 N N . ASN A 1 141 ? -7.474 18.106 16.863 1.00 97.00 141 ASN A N 1
ATOM 1014 C CA . ASN A 1 141 ? -8.720 18.030 16.101 1.00 97.00 141 ASN A CA 1
ATOM 1015 C C . ASN A 1 141 ? -8.420 18.136 14.603 1.00 97.00 141 ASN A C 1
ATOM 1017 O O . ASN A 1 141 ? -7.683 19.044 14.212 1.00 97.00 141 ASN A O 1
ATOM 1021 N N . PRO A 1 142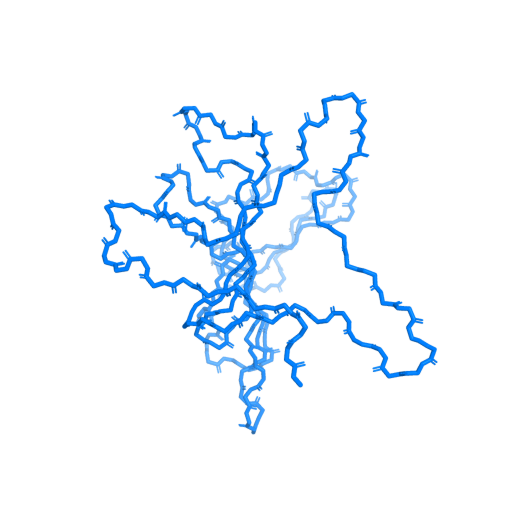 ? -9.009 17.287 13.746 1.00 96.19 142 PRO A N 1
ATOM 1022 C CA . PRO A 1 142 ? -8.922 17.513 12.312 1.00 96.19 142 PRO A CA 1
ATOM 1023 C C . PRO A 1 142 ? -9.651 18.814 11.949 1.00 96.19 142 PRO A C 1
ATOM 1025 O O . PRO A 1 142 ? -10.684 19.139 12.536 1.00 96.19 142 PRO A O 1
ATOM 1028 N N . GLY A 1 143 ? -9.134 19.560 10.968 1.00 95.31 143 GLY A N 1
ATOM 1029 C CA . GLY A 1 143 ? -9.731 20.834 10.538 1.00 95.31 143 GLY A CA 1
ATOM 1030 C C . GLY A 1 143 ? -11.157 20.696 9.979 1.00 95.31 143 GLY A C 1
ATOM 1031 O O . GLY A 1 143 ? -11.942 21.639 10.045 1.00 95.31 143 GLY A O 1
ATOM 1032 N N . GLY A 1 144 ? -11.516 19.503 9.493 1.00 94.25 144 GLY A N 1
ATOM 1033 C CA . GLY A 1 144 ? -12.850 19.122 9.027 1.00 94.25 144 GLY A CA 1
ATOM 1034 C C . GLY A 1 144 ? -13.065 17.608 9.141 1.00 94.25 144 GLY A C 1
ATOM 1035 O O . GLY A 1 144 ? -12.104 16.857 9.286 1.00 94.25 144 GLY A O 1
ATOM 1036 N N . GLY A 1 145 ? -14.325 17.157 9.112 1.00 96.06 145 GLY A N 1
ATOM 1037 C CA . GLY A 1 145 ? -14.669 15.734 9.246 1.00 96.06 145 GLY A CA 1
ATOM 1038 C C . GLY A 1 145 ? -14.293 15.143 10.611 1.00 96.06 145 GLY A C 1
ATOM 1039 O O . GLY A 1 145 ? -14.623 15.713 11.656 1.00 96.06 145 GLY A O 1
ATOM 1040 N N . GLY A 1 146 ? -13.610 13.998 10.592 1.00 97.50 146 GLY A N 1
ATOM 1041 C CA . GLY A 1 146 ? -13.091 13.327 11.778 1.00 97.50 146 GLY A CA 1
ATOM 1042 C C . GLY A 1 146 ? -12.120 12.195 11.450 1.00 97.50 146 GLY A C 1
ATOM 1043 O O . GLY A 1 146 ? -11.877 11.895 10.284 1.00 97.50 146 GLY A O 1
ATOM 1044 N N . VAL A 1 147 ? -11.558 11.581 12.490 1.00 97.88 147 VAL A N 1
ATOM 1045 C CA . VAL A 1 147 ? -10.584 10.484 12.389 1.00 97.88 147 VAL A CA 1
ATOM 1046 C C . VAL A 1 147 ? -11.171 9.231 13.026 1.00 97.88 147 VAL A C 1
ATOM 1048 O O . VAL A 1 147 ? -11.500 9.259 14.212 1.00 97.88 147 VAL A O 1
ATOM 1051 N N . LEU A 1 148 ? -11.282 8.144 12.258 1.00 98.38 148 LEU A N 1
ATOM 1052 C CA . LEU A 1 148 ? -11.608 6.807 12.759 1.00 98.38 148 LEU A CA 1
ATOM 1053 C C . LEU A 1 148 ? -10.311 6.089 13.150 1.00 98.38 148 LEU A C 1
ATOM 1055 O O . LEU A 1 148 ? -9.362 6.076 12.369 1.00 98.38 148 LEU A O 1
ATOM 1059 N N . TYR A 1 149 ? -10.252 5.518 14.348 1.00 98.56 149 TYR A N 1
ATOM 1060 C CA . TYR A 1 149 ? -9.065 4.824 14.844 1.00 98.56 149 TYR A CA 1
ATOM 1061 C C . TYR A 1 149 ? -9.433 3.774 15.893 1.00 98.56 149 TYR A C 1
ATOM 1063 O O . TYR A 1 149 ? -10.518 3.816 16.470 1.00 98.56 149 TYR A O 1
ATOM 1071 N N . VAL A 1 150 ? -8.516 2.844 16.153 1.00 98.62 150 VAL A N 1
ATOM 1072 C CA . VAL A 1 150 ? -8.638 1.877 17.248 1.00 98.62 150 VAL A CA 1
ATOM 1073 C C . VAL A 1 150 ? -7.629 2.237 18.335 1.00 98.62 150 VAL A C 1
ATOM 1075 O O . VAL A 1 150 ? -6.486 2.581 18.037 1.00 98.62 150 VAL A O 1
ATOM 1078 N N . GLU A 1 151 ? -8.045 2.196 19.597 1.00 98.38 151 GLU A N 1
ATOM 1079 C CA . GLU A 1 151 ? -7.168 2.407 20.753 1.00 98.38 151 GLU A CA 1
ATOM 1080 C C . GLU A 1 151 ? -7.521 1.409 21.853 1.00 98.38 151 GLU A C 1
ATOM 1082 O O . GLU A 1 151 ? -8.652 1.391 22.344 1.00 98.38 151 GLU A O 1
ATOM 1087 N N . GLY A 1 152 ? -6.548 0.581 22.241 1.00 97.50 152 GLY A N 1
ATOM 1088 C CA . GLY A 1 152 ? -6.756 -0.482 23.224 1.00 97.50 152 GLY A CA 1
ATOM 1089 C C . GLY A 1 152 ? -7.819 -1.498 22.795 1.00 97.50 152 GLY A C 1
ATOM 1090 O O . GLY A 1 152 ? -8.517 -2.027 23.650 1.00 97.50 152 GLY A O 1
ATOM 1091 N N . GLY A 1 153 ? -7.988 -1.721 21.487 1.00 97.88 153 GLY A N 1
ATOM 1092 C CA . GLY A 1 153 ? -9.020 -2.594 20.915 1.00 97.88 153 GLY A CA 1
ATOM 1093 C C . GLY A 1 153 ? -10.388 -1.934 20.700 1.00 97.88 153 GLY A C 1
ATOM 1094 O O . GLY A 1 153 ? -11.195 -2.460 19.942 1.00 97.88 153 GLY A O 1
ATOM 1095 N N . ALA A 1 154 ? -10.647 -0.759 21.280 1.00 98.56 154 ALA A N 1
ATOM 1096 C CA . ALA A 1 154 ? -11.913 -0.054 21.091 1.00 98.56 154 ALA A CA 1
ATOM 1097 C C . ALA A 1 154 ? -11.902 0.793 19.808 1.00 98.56 154 ALA A C 1
ATOM 1099 O O . ALA A 1 154 ? -10.975 1.577 19.588 1.00 98.56 154 ALA A O 1
ATOM 1100 N N . LEU A 1 155 ? -12.962 0.699 19.000 1.00 98.81 155 LEU A N 1
ATOM 1101 C CA . LEU A 1 155 ? -13.165 1.548 17.823 1.00 98.81 155 LEU A CA 1
ATOM 1102 C C . LEU A 1 155 ? -13.662 2.931 18.252 1.00 98.81 155 LEU A C 1
ATOM 1104 O O . LEU A 1 155 ? -14.678 3.054 18.945 1.00 98.81 155 LEU A O 1
ATOM 1108 N N . LYS A 1 156 ? -12.972 3.982 17.813 1.00 98.81 156 LYS A N 1
ATOM 1109 C CA . LYS A 1 156 ? -13.227 5.370 18.206 1.00 98.81 156 LYS A CA 1
ATOM 1110 C C . LYS A 1 156 ? -13.256 6.307 17.005 1.00 98.81 156 LYS A C 1
ATOM 1112 O O . LYS A 1 156 ? -12.582 6.085 16.003 1.00 98.81 156 LYS A O 1
ATOM 1117 N N . TYR A 1 157 ? -14.005 7.398 17.137 1.00 98.69 157 TYR A N 1
ATOM 1118 C CA . TYR A 1 157 ? -14.028 8.498 16.178 1.00 98.69 157 TYR A CA 1
ATOM 1119 C C . TYR A 1 157 ? -13.795 9.836 16.875 1.00 98.69 157 TYR A C 1
ATOM 1121 O O . TYR A 1 157 ? -14.505 10.176 17.822 1.00 98.69 157 TYR A O 1
ATOM 1129 N N . ARG A 1 158 ? -12.820 10.615 16.396 1.00 98.44 158 ARG A N 1
ATOM 1130 C CA . ARG A 1 158 ? -12.577 11.996 16.837 1.00 98.44 158 ARG A CA 1
ATOM 1131 C C . ARG A 1 158 ? -13.119 12.970 15.801 1.00 98.44 158 ARG A C 1
ATOM 1133 O O . ARG A 1 158 ? -12.556 13.082 14.717 1.00 98.44 158 ARG A O 1
ATOM 1140 N N . GLY A 1 159 ? -14.175 13.701 16.138 1.00 98.25 159 GLY A N 1
ATOM 1141 C CA . GLY A 1 159 ? -14.713 14.756 15.277 1.00 98.25 159 GLY A CA 1
ATOM 1142 C C . GLY A 1 159 ? -13.858 16.028 15.283 1.00 98.25 159 GLY A C 1
ATOM 1143 O O . GLY A 1 159 ? -13.091 16.281 16.212 1.00 98.25 159 GLY A O 1
ATOM 1144 N N . SER A 1 160 ? -14.045 16.887 14.280 1.00 97.94 160 SER A N 1
ATOM 1145 C CA . SER A 1 160 ? -13.332 18.171 14.120 1.00 97.94 160 SER A CA 1
ATOM 1146 C C . SER A 1 160 ? -13.535 19.187 15.253 1.00 97.94 160 SER A C 1
ATOM 1148 O O . SER A 1 160 ? -12.760 20.130 15.402 1.00 97.94 160 SER A O 1
ATOM 1150 N N . LYS A 1 161 ? -14.564 19.006 16.088 1.00 96.44 161 LYS A N 1
ATOM 1151 C CA . LYS A 1 161 ? -14.796 19.811 17.302 1.00 96.44 161 LYS A CA 1
ATOM 1152 C C . LYS A 1 161 ? -14.235 19.175 18.578 1.00 96.44 161 LYS A C 1
ATOM 1154 O O . LYS A 1 161 ? -14.405 19.729 19.656 1.00 96.44 161 LYS A O 1
ATOM 1159 N N . GLY A 1 162 ? -13.544 18.043 18.458 1.00 95.62 162 GLY A N 1
ATOM 1160 C CA . GLY A 1 162 ? -12.822 17.384 19.546 1.00 95.62 162 GLY A CA 1
ATOM 1161 C C . GLY A 1 162 ? -13.614 16.369 20.353 1.00 95.62 162 GLY A C 1
ATOM 1162 O O . GLY A 1 162 ? -13.026 15.704 21.204 1.00 95.62 162 GLY A O 1
ATOM 1163 N N . THR A 1 163 ? -14.902 16.179 20.058 1.00 97.81 163 THR A N 1
ATOM 1164 C CA . THR A 1 163 ? -15.662 15.045 20.589 1.00 97.81 163 THR A CA 1
ATOM 1165 C C . THR A 1 163 ? -15.000 13.743 20.153 1.00 97.81 163 THR A C 1
ATOM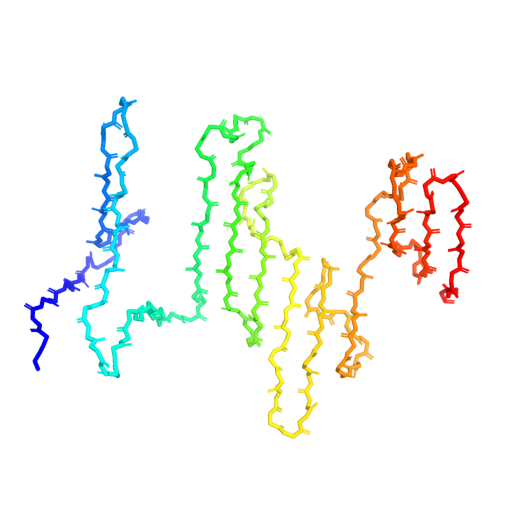 1167 O O . THR A 1 163 ? -14.830 13.502 18.956 1.00 97.81 163 THR A O 1
ATOM 1170 N N . VAL A 1 164 ? -14.632 12.914 21.129 1.00 98.38 164 VAL A N 1
ATOM 1171 C CA . VAL A 1 164 ? -14.192 11.535 20.909 1.00 98.38 164 VAL A CA 1
ATOM 1172 C C . VAL A 1 164 ? -15.341 10.619 21.293 1.00 98.38 164 VAL A C 1
ATOM 1174 O O . VAL A 1 164 ? -15.785 10.617 22.439 1.00 98.38 164 VAL A O 1
ATOM 1177 N N . THR A 1 165 ? -15.821 9.848 20.327 1.00 98.56 165 THR A N 1
ATOM 1178 C CA . THR A 1 165 ? -16.882 8.865 20.519 1.00 98.56 165 THR A CA 1
ATOM 1179 C C . THR A 1 165 ? -16.276 7.476 20.458 1.00 98.56 165 THR A C 1
ATOM 1181 O O . THR A 1 165 ? -15.719 7.095 19.430 1.00 98.56 165 THR A O 1
ATOM 1184 N N . THR A 1 166 ? -16.409 6.705 21.537 1.00 98.62 166 THR A N 1
ATOM 1185 C CA . THR A 1 166 ? -16.219 5.253 21.473 1.00 98.62 166 THR A CA 1
ATOM 1186 C C . THR A 1 166 ? -17.436 4.653 20.784 1.00 98.62 166 THR A C 1
ATOM 1188 O O . THR A 1 166 ? -18.550 4.774 21.286 1.00 98.62 166 THR A O 1
ATOM 1191 N N . ILE A 1 167 ? -17.218 4.057 19.617 1.00 98.69 167 ILE A N 1
ATOM 1192 C CA . ILE A 1 167 ? -18.264 3.452 18.788 1.00 98.69 167 ILE A CA 1
ATOM 1193 C C . ILE A 1 167 ? -18.486 2.000 19.217 1.00 98.69 167 ILE A C 1
ATOM 1195 O O . ILE A 1 167 ? -19.630 1.575 19.353 1.00 98.69 167 ILE A O 1
ATOM 1199 N N . ALA A 1 168 ? -17.400 1.262 19.469 1.00 98.44 168 ALA A N 1
ATOM 1200 C CA . ALA A 1 168 ? -17.439 -0.107 19.973 1.00 98.44 168 ALA A CA 1
ATOM 1201 C C . ALA A 1 168 ? -16.339 -0.319 21.033 1.00 98.44 168 ALA A C 1
ATOM 1203 O O . ALA A 1 168 ? -15.195 0.077 20.786 1.00 98.44 168 ALA A O 1
ATOM 1204 N N . PRO A 1 169 ? -16.660 -0.889 22.211 1.00 97.94 169 PRO A N 1
ATOM 1205 C CA . PRO A 1 169 ? -15.660 -1.277 23.207 1.00 97.94 169 PRO A CA 1
ATOM 1206 C C . PRO A 1 169 ? -14.860 -2.512 22.749 1.00 97.94 169 PRO A C 1
ATOM 1208 O O . PRO A 1 169 ? -15.250 -3.168 21.784 1.00 97.94 169 PRO A O 1
ATOM 1211 N N . ALA A 1 170 ? -13.749 -2.791 23.440 1.00 94.50 170 ALA A N 1
ATOM 1212 C CA . ALA A 1 170 ? -12.944 -4.002 23.252 1.00 94.50 170 ALA A CA 1
ATOM 1213 C C . ALA A 1 170 ? -13.629 -5.255 23.819 1.00 94.50 170 ALA A C 1
ATOM 1215 O O . ALA A 1 170 ? -14.418 -5.103 24.784 1.00 94.50 170 ALA A O 1
#

Foldseek 3Di:
DDPDDQDDDPDDDPDDDDSDDFDDDDPPDDDDSDDFDWDDPPDTDPDDDDDDQKDKDWFADPPQADPQFNQGRIWMFIQHPQKTFIWGQDSVNPDTFTQKIAHDQDDPQAAREIEGRDDPPPVRDGVYYHADADPDDDPAADCAAWDWGAHPNFTWIQHNVGDIDGPGDD

Organism: NCBI:txid1564158

Mean predicted aligned error: 5.75 Å

Secondary structure (DSSP, 8-state):
--S--------S-SS---S-------SSS---S-------SSS--------SSS-EEEEE-TTT--SS-TTTTEEEEEEETTEEEEEEE-TTSS-EEEEEEEE-B-TTS-B--EEES-SS-STT-SS-EEEPBPSS---S--SSSEEEEEETTEEEEEETTS-EEEEE--

Solvent-accessible surface area (backbone atoms only — not comparable to full-atom values): 10768 Å² total; per-residue (Å²): 132,80,92,74,85,90,84,84,82,82,72,90,63,100,61,94,78,72,94,75,83,76,77,60,81,66,89,89,54,96,61,79,53,76,83,90,85,73,89,56,97,68,93,62,77,85,78,84,82,79,91,58,97,62,34,67,49,81,45,72,46,85,80,57,39,43,98,91,38,61,16,43,50,35,33,35,44,35,40,52,97,71,23,45,36,37,28,37,41,34,64,86,60,80,50,69,46,61,48,35,28,38,39,49,67,40,91,91,67,48,40,40,28,37,19,37,55,38,85,76,74,52,86,88,56,58,65,40,78,32,66,45,60,47,96,64,75,86,85,69,56,38,96,59,71,56,48,79,48,22,56,88,66,18,37,32,36,36,31,37,85,57,55,72,43,78,78,40,78,102